Protein AF-A0A7C6WRF8-F1 (afdb_monomer)

Solvent-accessible surface area (backbone atoms only — not comparable to full-atom values): 5722 Å² total; per-residue (Å²): 109,75,71,58,55,54,50,51,54,51,51,53,53,50,52,52,49,52,54,49,51,50,53,20,51,52,28,44,50,44,50,42,62,40,68,63,34,50,66,70,58,45,52,57,28,50,54,39,34,51,54,27,30,76,73,64,76,39,101,54,63,61,70,60,56,56,45,49,62,61,55,55,33,69,69,49,46,33,58,76,46,74,68,72,60,54,77,70,53,47,14,32,54,35,15,51,52,46,8,34,73,72,61,73,54,108

Mean predicted aligned error: 4.81 Å

Structure (mmCIF, N/CA/C/O backbone):
data_AF-A0A7C6WRF8-F1
#
_entry.id   AF-A0A7C6WRF8-F1
#
loop_
_atom_site.group_PDB
_atom_site.id
_atom_site.type_symbol
_atom_site.label_atom_id
_atom_site.label_alt_id
_atom_site.label_comp_id
_atom_site.label_asym_id
_atom_site.label_entity_id
_atom_site.label_seq_id
_atom_site.pdbx_PDB_ins_code
_atom_site.Cartn_x
_atom_site.Cartn_y
_atom_site.Cartn_z
_atom_site.occupancy
_atom_site.B_iso_or_equiv
_atom_site.auth_seq_id
_atom_site.auth_comp_id
_atom_site.auth_asym_id
_atom_site.auth_atom_id
_atom_site.pdbx_PDB_model_num
ATOM 1 N N . ILE A 1 1 ? -25.846 18.597 32.346 1.00 71.56 1 ILE A N 1
ATOM 2 C CA . ILE A 1 1 ? -24.445 19.004 32.076 1.00 71.56 1 ILE A CA 1
ATOM 3 C C . ILE A 1 1 ? -23.516 17.782 31.972 1.00 71.56 1 ILE A C 1
ATOM 5 O O . ILE A 1 1 ? -23.138 17.455 30.859 1.00 71.56 1 ILE A O 1
ATOM 9 N N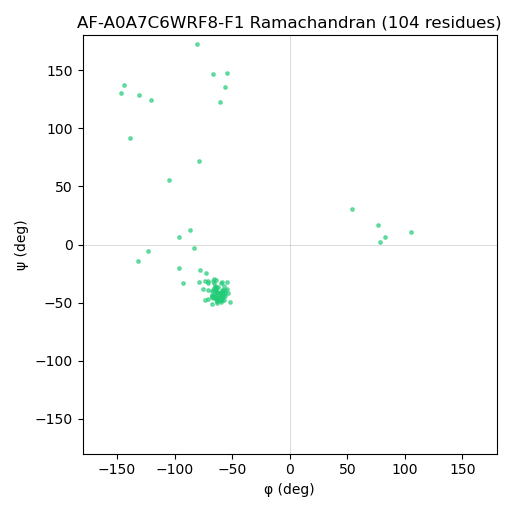 . GLN A 1 2 ? -23.228 17.013 33.038 1.00 70.31 2 GLN A N 1
ATOM 10 C CA . GLN A 1 2 ? -22.276 15.872 32.971 1.00 70.31 2 GLN A CA 1
ATOM 11 C C . GLN A 1 2 ? -22.631 14.774 31.942 1.00 70.31 2 GLN A C 1
ATOM 13 O O . GLN A 1 2 ? -21.759 14.239 31.259 1.00 70.31 2 GLN A O 1
ATOM 18 N N . ARG A 1 3 ? -23.926 14.458 31.813 1.00 74.94 3 ARG A N 1
ATOM 19 C CA . ARG A 1 3 ? -24.449 13.453 30.868 1.00 74.94 3 ARG A CA 1
ATOM 20 C C . ARG A 1 3 ? -24.278 13.869 29.402 1.00 74.94 3 ARG A C 1
ATOM 22 O O . ARG A 1 3 ? -24.100 13.033 28.534 1.00 74.94 3 ARG A O 1
ATOM 29 N N . GLU A 1 4 ? -24.320 15.170 29.134 1.00 80.75 4 GLU A N 1
ATOM 30 C CA . GLU A 1 4 ? -24.158 15.723 27.788 1.00 80.75 4 GLU A CA 1
ATOM 31 C C . GLU A 1 4 ? -22.688 15.690 27.347 1.00 80.75 4 GLU A C 1
ATOM 33 O O . GLU A 1 4 ? -22.393 15.362 26.202 1.00 80.75 4 GLU A O 1
ATOM 38 N N . ILE A 1 5 ? -21.762 15.959 28.274 1.00 79.31 5 ILE A N 1
ATOM 39 C CA . ILE A 1 5 ? -20.313 15.911 28.025 1.00 79.31 5 ILE A CA 1
ATOM 40 C C . ILE A 1 5 ? -19.872 14.488 27.649 1.00 79.31 5 ILE A C 1
ATOM 42 O O . ILE A 1 5 ? -19.220 14.297 26.627 1.00 79.31 5 ILE A O 1
ATOM 46 N N . THR A 1 6 ? -20.304 13.481 28.412 1.00 82.38 6 THR A N 1
ATOM 47 C CA . THR A 1 6 ? -19.969 12.065 28.152 1.00 82.38 6 THR A CA 1
ATOM 48 C C . THR A 1 6 ? -20.536 11.552 26.826 1.00 82.38 6 THR A C 1
ATOM 50 O O . THR A 1 6 ? -19.858 10.813 26.113 1.00 82.38 6 THR A O 1
ATOM 53 N N . LEU A 1 7 ? -21.747 11.979 26.448 1.00 80.31 7 LEU A N 1
ATOM 54 C CA . LEU A 1 7 ? -22.326 11.662 25.136 1.00 80.31 7 LEU A CA 1
ATOM 55 C C . LEU A 1 7 ? -21.507 12.272 23.994 1.00 80.31 7 LEU A C 1
ATOM 57 O O . LEU A 1 7 ? -21.205 11.581 23.022 1.00 80.31 7 LEU A O 1
ATOM 61 N N . ARG A 1 8 ? -21.104 13.545 24.119 1.00 76.06 8 ARG A N 1
ATOM 62 C CA . ARG A 1 8 ? -20.254 14.207 23.119 1.00 76.06 8 ARG A CA 1
ATOM 63 C C . ARG A 1 8 ? -18.921 13.475 22.960 1.00 76.06 8 ARG A C 1
ATOM 65 O O . ARG A 1 8 ? -18.535 13.175 21.835 1.00 76.06 8 ARG A O 1
ATOM 72 N N . GLU A 1 9 ? -18.242 13.140 24.054 1.00 83.25 9 GLU A N 1
ATOM 73 C CA . GLU A 1 9 ? -16.964 12.410 24.021 1.00 83.25 9 GLU A CA 1
ATOM 74 C C . GLU A 1 9 ? -17.080 11.031 23.354 1.00 83.25 9 GLU A C 1
ATOM 76 O O . GLU A 1 9 ? -16.227 10.670 22.537 1.00 83.25 9 GLU A O 1
ATOM 81 N N . GLY A 1 10 ? -18.150 10.285 23.655 1.00 81.38 10 GLY A N 1
ATOM 82 C CA . GLY A 1 10 ? -18.453 9.005 23.013 1.00 81.38 10 GLY A CA 1
ATOM 83 C C . GLY A 1 10 ? -18.638 9.149 21.502 1.00 81.38 10 GLY A C 1
ATOM 84 O O . GLY A 1 10 ? -17.962 8.463 20.735 1.00 81.38 10 GLY A O 1
ATOM 85 N N . ILE A 1 11 ? -19.456 10.117 21.073 1.00 82.12 11 ILE A N 1
ATOM 86 C CA . ILE A 1 11 ? -19.679 10.430 19.653 1.00 82.12 11 ILE A CA 1
ATOM 87 C C . ILE A 1 11 ? -18.362 10.816 18.965 1.00 82.12 11 ILE A C 1
ATOM 89 O O . ILE A 1 11 ? -18.057 10.305 17.891 1.00 82.12 11 ILE A O 1
ATOM 93 N N . PHE A 1 12 ? -17.528 11.662 19.580 1.00 77.81 12 PHE A N 1
ATOM 94 C CA . PHE A 1 12 ? -16.221 12.025 19.017 1.00 77.81 12 PHE A CA 1
ATOM 95 C C . PHE A 1 12 ? -15.279 10.824 18.885 1.00 77.81 12 PHE A C 1
ATOM 97 O O . PHE A 1 12 ? -14.489 10.755 17.940 1.00 77.81 12 PHE A O 1
ATOM 104 N N . LYS A 1 13 ? -15.312 9.881 19.831 1.00 81.50 13 LYS A N 1
ATOM 105 C CA . LYS A 1 13 ? -14.526 8.644 19.745 1.00 81.50 13 LYS A CA 1
ATOM 106 C C . LYS A 1 13 ? -15.027 7.752 18.608 1.00 81.50 13 LYS A C 1
ATOM 108 O O . LYS A 1 13 ? -14.201 7.263 17.841 1.00 81.50 13 LYS A O 1
ATOM 113 N N . GLU A 1 14 ? -16.340 7.599 18.453 1.00 80.81 14 GLU A N 1
ATOM 114 C CA . GLU A 1 14 ? -16.928 6.840 17.344 1.00 80.81 14 GLU A CA 1
ATOM 115 C C . GLU A 1 14 ? -16.638 7.468 15.980 1.00 80.81 14 GLU A C 1
ATOM 117 O O . GLU A 1 14 ? -16.207 6.763 15.072 1.00 80.81 14 GLU A O 1
ATOM 122 N N . ILE A 1 15 ? -16.801 8.788 15.833 1.00 80.69 15 ILE A N 1
ATOM 123 C CA . ILE A 1 15 ? -16.490 9.504 14.586 1.00 80.69 15 ILE A CA 1
ATOM 124 C C . ILE A 1 15 ? -15.016 9.324 14.223 1.00 80.69 15 ILE A C 1
ATOM 126 O O . ILE A 1 15 ? -14.702 9.032 13.074 1.00 80.69 15 ILE A O 1
ATOM 130 N N . ARG A 1 16 ? -14.101 9.459 15.193 1.00 79.19 16 ARG A N 1
ATOM 131 C CA . ARG A 1 16 ? -12.671 9.212 14.952 1.00 79.19 16 ARG A CA 1
ATOM 132 C C . ARG A 1 16 ? -12.412 7.784 14.484 1.00 79.19 16 ARG A C 1
ATOM 134 O O . ARG A 1 16 ? -11.609 7.604 13.576 1.00 79.19 16 ARG A O 1
ATOM 141 N N . ASN A 1 17 ? -13.101 6.805 15.068 1.00 87.00 17 ASN A N 1
ATOM 142 C CA . ASN A 1 17 ? -12.977 5.411 14.657 1.00 87.00 17 ASN A CA 1
ATOM 143 C C . ASN A 1 17 ? -13.475 5.205 13.216 1.00 87.00 17 ASN A C 1
ATOM 145 O O . ASN A 1 17 ? -12.748 4.663 12.393 1.00 87.00 17 ASN A O 1
ATOM 149 N N . ARG A 1 18 ? -14.651 5.748 12.869 1.00 90.38 18 ARG A N 1
ATOM 150 C CA . ARG A 1 18 ? -15.201 5.674 11.503 1.00 90.38 18 ARG A CA 1
ATOM 151 C C . ARG A 1 18 ? -14.337 6.395 10.471 1.00 90.38 18 ARG A C 1
ATOM 153 O O . ARG A 1 18 ? -14.142 5.884 9.379 1.00 90.38 18 ARG A O 1
ATOM 160 N N . ASN A 1 19 ? -13.795 7.565 10.809 1.00 93.19 19 ASN A N 1
ATOM 161 C CA . ASN A 1 19 ? -12.892 8.300 9.919 1.00 93.19 19 ASN A CA 1
ATOM 162 C C . ASN A 1 19 ? -11.598 7.519 9.669 1.00 93.19 19 ASN A C 1
ATOM 164 O O . ASN A 1 19 ? -11.060 7.545 8.565 1.00 93.19 19 ASN A O 1
ATOM 168 N N . TYR A 1 20 ? -11.094 6.840 10.699 1.00 93.00 20 TYR A N 1
ATOM 169 C CA . TYR A 1 20 ? -9.926 5.984 10.576 1.00 93.00 20 TYR A CA 1
ATOM 170 C C . TYR A 1 20 ? -10.223 4.751 9.708 1.00 93.00 20 TYR A C 1
ATOM 172 O O . TYR A 1 20 ? -9.457 4.453 8.794 1.00 93.00 20 TYR A O 1
ATOM 180 N N . GLU A 1 21 ? -11.358 4.089 9.928 1.00 95.25 21 GLU A N 1
ATOM 181 C CA . GLU A 1 21 ? -11.830 2.981 9.092 1.00 95.25 21 GLU A CA 1
ATOM 182 C C . GLU A 1 21 ? -11.978 3.399 7.622 1.00 95.25 21 GLU A C 1
ATOM 184 O O . GLU A 1 21 ? -11.418 2.744 6.742 1.00 95.25 21 GLU A O 1
ATOM 189 N N . ASP A 1 22 ? -12.619 4.538 7.345 1.00 97.25 22 ASP A N 1
ATOM 190 C CA . ASP A 1 22 ? -12.725 5.088 5.988 1.00 97.25 22 ASP A CA 1
ATOM 191 C C . ASP A 1 22 ? -11.342 5.358 5.374 1.00 97.25 22 ASP A C 1
ATOM 193 O O . ASP A 1 22 ? -11.070 4.963 4.241 1.00 97.25 22 ASP A O 1
ATOM 197 N N . GLN A 1 23 ? -10.412 5.956 6.126 1.00 97.00 23 GLN A N 1
ATOM 198 C CA . GLN A 1 23 ? -9.051 6.212 5.647 1.00 97.00 23 GLN A CA 1
ATOM 199 C C . GLN A 1 23 ? -8.313 4.920 5.258 1.00 97.00 23 GLN A C 1
ATOM 201 O O . GLN A 1 23 ? -7.622 4.875 4.227 1.00 97.00 23 GLN A O 1
ATOM 206 N N . VAL A 1 24 ? -8.446 3.879 6.081 1.00 97.56 24 VAL A N 1
ATOM 207 C CA . VAL A 1 24 ? -7.878 2.550 5.836 1.00 97.56 24 VAL A CA 1
ATOM 208 C C . VAL A 1 24 ? -8.503 1.939 4.583 1.00 97.56 24 VAL A C 1
ATOM 210 O O . VAL A 1 24 ? -7.770 1.558 3.669 1.00 97.56 24 VAL A O 1
ATOM 213 N N . MET A 1 25 ? -9.834 1.927 4.484 1.00 97.31 25 MET A N 1
ATOM 214 C CA . MET A 1 25 ? -10.559 1.331 3.359 1.00 97.31 25 MET A CA 1
ATOM 215 C C . MET A 1 25 ? -10.318 2.069 2.041 1.00 97.31 25 MET A C 1
ATOM 217 O O . MET A 1 25 ? -10.137 1.432 1.003 1.00 97.31 25 MET A O 1
ATOM 221 N N . ARG A 1 26 ? -10.213 3.402 2.059 1.00 98.06 26 ARG A N 1
ATOM 222 C CA . ARG A 1 26 ? -9.835 4.190 0.875 1.00 98.06 26 ARG A CA 1
ATOM 223 C C . ARG A 1 26 ? -8.410 3.883 0.432 1.00 98.06 26 ARG A C 1
ATOM 225 O O . ARG A 1 26 ? -8.167 3.722 -0.761 1.00 98.06 26 ARG A O 1
ATOM 232 N N . SER A 1 27 ? -7.478 3.749 1.376 1.00 98.31 27 SER A N 1
ATOM 233 C CA . SER A 1 27 ? -6.103 3.340 1.062 1.00 98.31 27 SER A CA 1
ATOM 234 C C . SER A 1 27 ? -6.054 1.930 0.477 1.00 98.31 27 SER A C 1
ATOM 236 O O . SER A 1 27 ? -5.345 1.700 -0.500 1.00 98.31 27 SER A O 1
ATOM 238 N N . PHE A 1 28 ? -6.847 1.009 1.024 1.00 97.50 28 PHE A N 1
ATOM 239 C CA . PHE A 1 28 ? -6.968 -0.352 0.515 1.00 97.50 28 PHE A CA 1
ATOM 240 C C . PHE A 1 28 ? -7.537 -0.380 -0.905 1.00 97.50 28 PHE A C 1
ATOM 242 O O . PHE A 1 28 ? -6.917 -0.951 -1.797 1.00 97.50 28 PHE A O 1
ATOM 249 N N . GLY A 1 29 ? -8.640 0.330 -1.156 1.00 97.19 29 GLY A N 1
ATOM 250 C CA . GLY A 1 29 ? -9.222 0.456 -2.492 1.00 97.19 29 GLY A CA 1
ATOM 251 C C . GLY A 1 29 ? -8.245 1.047 -3.513 1.00 97.19 29 GLY A C 1
ATOM 252 O O . GLY A 1 29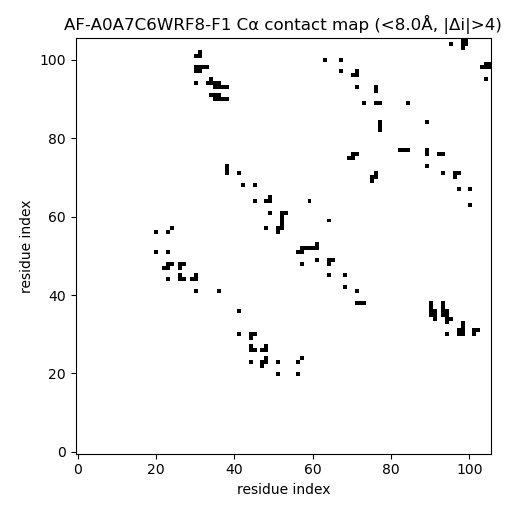 ? -8.121 0.524 -4.618 1.00 97.19 29 GLY A O 1
ATOM 253 N N . ILE A 1 30 ? -7.489 2.085 -3.141 1.00 98.31 30 ILE A N 1
ATOM 254 C CA . ILE A 1 30 ? -6.447 2.646 -4.014 1.00 98.31 30 ILE A CA 1
ATOM 255 C C . ILE A 1 30 ? -5.408 1.577 -4.363 1.00 98.31 30 ILE A C 1
ATOM 257 O O . ILE A 1 30 ? -5.102 1.401 -5.538 1.00 98.31 30 ILE A O 1
ATOM 261 N N . LEU A 1 31 ? -4.895 0.822 -3.389 1.00 97.75 31 LEU A N 1
ATOM 262 C CA . LEU A 1 31 ? -3.905 -0.226 -3.661 1.00 97.75 31 LEU A CA 1
ATOM 263 C C . LEU A 1 31 ? -4.476 -1.380 -4.502 1.00 97.75 31 LEU A C 1
ATOM 265 O O . LEU A 1 31 ? -3.759 -1.926 -5.338 1.00 97.75 31 LEU A O 1
ATOM 269 N N . CYS A 1 32 ? -5.759 -1.706 -4.348 1.00 96.62 32 CYS A N 1
ATOM 270 C CA . CYS A 1 32 ? -6.433 -2.740 -5.132 1.00 96.62 32 CYS A CA 1
ATOM 271 C C . CYS A 1 32 ? -6.705 -2.345 -6.592 1.00 96.62 32 CYS A C 1
ATOM 273 O O . CYS A 1 32 ? -6.820 -3.238 -7.427 1.00 96.62 32 CYS A O 1
ATOM 275 N N . TYR A 1 33 ? -6.799 -1.050 -6.925 1.00 97.50 33 TYR A N 1
ATOM 276 C CA . TYR A 1 33 ? -7.281 -0.613 -8.249 1.00 97.50 33 TYR A CA 1
ATOM 277 C C . TYR A 1 33 ? -6.424 0.438 -8.965 1.00 97.50 33 TYR A C 1
ATOM 279 O O . TYR A 1 33 ? -6.604 0.647 -10.169 1.00 97.50 33 TYR A O 1
ATOM 287 N N . ALA A 1 34 ? -5.486 1.101 -8.285 1.00 97.56 34 ALA A N 1
ATOM 288 C CA . ALA A 1 34 ? -4.635 2.112 -8.907 1.00 97.56 34 ALA A CA 1
ATOM 289 C C . ALA A 1 34 ? -3.889 1.521 -10.107 1.00 97.56 34 ALA A C 1
ATOM 291 O O . ALA A 1 34 ? -3.339 0.427 -10.022 1.00 97.56 34 ALA A O 1
ATOM 292 N N . ARG A 1 35 ? -3.844 2.257 -11.225 1.00 97.19 35 ARG A N 1
ATOM 293 C CA . ARG A 1 35 ? -3.073 1.879 -12.426 1.00 97.19 35 ARG A CA 1
ATOM 294 C C . ARG A 1 35 ? -1.697 2.536 -12.476 1.00 97.19 35 ARG A C 1
ATOM 296 O O . ARG A 1 35 ? -0.809 2.039 -13.146 1.00 97.19 35 ARG A O 1
ATOM 303 N N . LYS A 1 36 ? -1.496 3.622 -11.733 1.00 97.75 36 LYS A N 1
ATOM 304 C CA . LYS A 1 36 ? -0.208 4.292 -11.545 1.00 97.75 36 LYS A CA 1
ATOM 305 C C . LYS A 1 36 ? -0.026 4.513 -10.054 1.00 97.75 36 LYS A C 1
ATOM 307 O O . LYS A 1 36 ? -0.922 5.061 -9.424 1.00 97.75 36 LYS A O 1
ATOM 312 N N . LEU A 1 37 ? 1.117 4.107 -9.511 1.00 98.19 37 LEU A N 1
ATOM 313 C CA . LEU A 1 37 ? 1.366 4.185 -8.078 1.00 98.19 37 LEU A CA 1
ATOM 314 C C . LEU A 1 37 ? 2.801 4.653 -7.791 1.00 98.19 37 LEU A C 1
ATOM 316 O O . LEU A 1 37 ? 3.725 3.832 -7.729 1.00 98.19 37 LEU A O 1
ATOM 320 N N . PRO A 1 38 ? 3.019 5.971 -7.628 1.00 98.06 38 PRO A N 1
ATOM 321 C CA . PRO A 1 38 ? 4.284 6.529 -7.160 1.00 98.06 38 PRO A CA 1
ATOM 322 C C . PRO A 1 38 ? 4.726 5.922 -5.829 1.00 98.06 38 PRO A C 1
ATOM 324 O O . PRO A 1 38 ? 3.901 5.602 -4.976 1.00 98.06 38 PRO A O 1
ATOM 327 N N . HIS A 1 39 ? 6.038 5.789 -5.614 1.00 97.06 39 HIS A N 1
ATOM 328 C CA . HIS A 1 39 ? 6.553 5.138 -4.403 1.00 97.06 39 HIS A CA 1
ATOM 329 C C . HIS A 1 39 ? 6.095 5.839 -3.111 1.00 97.06 39 HIS A C 1
ATOM 331 O O . HIS A 1 39 ? 5.729 5.175 -2.146 1.00 97.06 39 HIS A O 1
ATOM 337 N N . LYS A 1 40 ? 6.046 7.177 -3.108 1.00 96.81 40 LYS A N 1
ATOM 338 C CA . LYS A 1 40 ? 5.568 7.965 -1.962 1.00 96.81 40 LYS A CA 1
ATOM 339 C C . LYS A 1 40 ? 4.091 7.700 -1.642 1.00 96.81 40 LYS A C 1
ATOM 341 O O . LYS A 1 40 ? 3.742 7.565 -0.473 1.00 96.81 40 LYS A O 1
ATOM 346 N N . GLU A 1 41 ? 3.244 7.597 -2.665 1.00 97.94 41 GLU A N 1
ATOM 347 C CA . GLU A 1 41 ? 1.820 7.273 -2.501 1.00 97.94 41 GLU A CA 1
ATOM 348 C C . GLU A 1 41 ? 1.636 5.837 -2.012 1.00 97.94 41 GLU A C 1
ATOM 350 O O . GLU A 1 41 ? 0.902 5.604 -1.053 1.00 97.94 41 GLU A O 1
ATOM 355 N N . PHE A 1 42 ? 2.374 4.886 -2.600 1.00 98.44 42 PHE A N 1
ATOM 356 C CA . PHE A 1 42 ? 2.414 3.508 -2.115 1.00 98.44 42 PHE A CA 1
ATOM 357 C C . PHE A 1 42 ? 2.741 3.458 -0.622 1.00 98.44 42 PHE A C 1
ATOM 359 O O . PHE A 1 42 ? 2.016 2.821 0.130 1.00 98.44 42 PHE A O 1
ATOM 366 N N . MET A 1 43 ? 3.794 4.154 -0.184 1.00 98.19 43 MET A N 1
ATOM 367 C CA . MET A 1 43 ? 4.216 4.150 1.216 1.00 98.19 43 MET A CA 1
ATOM 368 C C . MET A 1 43 ? 3.138 4.690 2.160 1.00 98.19 43 MET A C 1
ATOM 370 O O . MET A 1 43 ? 2.908 4.107 3.221 1.00 98.19 43 MET A O 1
ATOM 374 N N . ALA A 1 44 ? 2.455 5.769 1.768 1.00 98.00 44 ALA A N 1
ATOM 375 C CA . ALA A 1 44 ? 1.369 6.342 2.556 1.00 98.00 44 ALA A CA 1
ATOM 376 C C . ALA A 1 44 ? 0.198 5.356 2.708 1.00 98.00 44 ALA A C 1
ATOM 378 O O . ALA A 1 44 ? -0.265 5.106 3.821 1.00 98.00 44 ALA A O 1
ATOM 379 N N . HIS A 1 45 ? -0.248 4.749 1.606 1.00 98.38 45 HIS A N 1
ATOM 380 C CA . HIS A 1 45 ? -1.362 3.802 1.637 1.00 98.38 45 HIS A CA 1
ATOM 381 C C . HIS A 1 45 ? -0.995 2.477 2.304 1.00 98.38 45 HIS A C 1
ATOM 383 O O . HIS A 1 45 ? -1.792 1.950 3.077 1.00 98.38 45 HIS A O 1
ATOM 389 N N . TRP A 1 46 ? 0.214 1.968 2.064 1.00 98.25 46 TRP A N 1
ATOM 390 C CA . TRP A 1 46 ? 0.724 0.754 2.692 1.00 98.25 46 TRP A CA 1
ATOM 391 C C . TRP A 1 46 ? 0.733 0.870 4.220 1.00 98.25 46 TRP A C 1
ATOM 393 O O . TRP A 1 46 ? 0.266 -0.035 4.906 1.00 98.25 46 TRP A O 1
ATOM 403 N N . SER A 1 47 ? 1.195 2.006 4.752 1.00 97.38 47 SER A N 1
ATOM 404 C CA . SER A 1 47 ? 1.192 2.268 6.196 1.00 97.38 47 SER A CA 1
ATOM 405 C C . SER A 1 47 ? -0.225 2.200 6.784 1.00 97.38 47 SER A C 1
ATOM 407 O O . SER A 1 47 ? -0.451 1.527 7.792 1.00 97.38 47 SER A O 1
ATOM 409 N N . ASN A 1 48 ? -1.199 2.825 6.109 1.00 96.81 48 ASN A N 1
ATOM 410 C CA . ASN A 1 48 ? -2.600 2.806 6.535 1.00 96.81 48 ASN A CA 1
ATOM 411 C C . ASN A 1 48 ? -3.173 1.385 6.542 1.00 96.81 48 ASN A C 1
ATOM 413 O O . ASN A 1 48 ? -3.768 0.980 7.539 1.00 96.81 48 ASN A O 1
ATOM 417 N N . ILE A 1 49 ? -2.970 0.608 5.470 1.00 96.81 49 ILE A N 1
ATOM 418 C CA . ILE A 1 49 ? -3.526 -0.750 5.394 1.00 96.81 49 ILE A CA 1
ATOM 419 C C . ILE A 1 49 ? -2.824 -1.727 6.338 1.00 96.81 49 ILE A C 1
ATOM 421 O O . ILE A 1 49 ? -3.475 -2.622 6.866 1.00 96.81 49 ILE A O 1
ATOM 425 N N . ARG A 1 50 ? -1.524 -1.547 6.609 1.00 96.31 50 ARG A N 1
ATOM 426 C CA . ARG A 1 50 ? -0.800 -2.372 7.583 1.00 96.31 50 ARG A CA 1
ATOM 427 C C . ARG A 1 50 ? -1.376 -2.177 8.979 1.00 96.31 50 ARG A C 1
ATOM 429 O O . ARG A 1 50 ? -1.662 -3.161 9.653 1.00 96.31 50 ARG A O 1
ATOM 436 N N . LEU A 1 51 ? -1.576 -0.924 9.399 1.00 94.00 51 LEU A N 1
ATOM 437 C CA . LEU A 1 51 ? -2.198 -0.640 10.692 1.00 94.00 51 LEU A CA 1
ATOM 438 C C . LEU A 1 51 ? -3.643 -1.154 10.729 1.00 94.00 51 LEU A C 1
ATOM 440 O O . LEU A 1 51 ? -4.018 -1.807 11.697 1.00 94.00 51 LEU A O 1
ATOM 444 N N . GLY A 1 52 ? -4.404 -0.940 9.650 1.00 93.25 52 GLY A N 1
ATOM 445 C CA . GLY A 1 52 ? -5.764 -1.453 9.494 1.00 93.25 52 GLY A CA 1
ATOM 446 C C . GLY A 1 52 ? -5.861 -2.972 9.647 1.00 93.25 52 GLY A C 1
ATOM 447 O O . GLY A 1 52 ? -6.720 -3.460 10.372 1.00 93.25 52 GLY A O 1
ATOM 448 N N . ALA A 1 53 ? -4.946 -3.727 9.039 1.00 93.75 53 ALA A N 1
ATOM 449 C CA . ALA A 1 53 ? -4.884 -5.178 9.192 1.00 93.75 53 ALA A CA 1
ATOM 450 C C . ALA A 1 53 ? -4.501 -5.604 10.619 1.00 93.75 53 ALA A C 1
ATOM 452 O O . ALA A 1 53 ? -5.099 -6.534 11.153 1.00 93.75 53 ALA A O 1
ATOM 453 N N . CYS A 1 54 ? -3.569 -4.902 11.280 1.00 92.00 54 CYS A N 1
ATOM 454 C CA . CYS A 1 54 ? -3.220 -5.179 12.681 1.00 92.00 54 CYS A CA 1
ATOM 455 C C . CYS A 1 54 ? -4.415 -5.035 13.635 1.00 92.00 54 CYS A C 1
ATOM 457 O O . CYS A 1 54 ? -4.480 -5.747 14.635 1.00 92.00 54 CYS A O 1
ATOM 459 N N . VAL A 1 55 ? -5.341 -4.115 13.345 1.00 90.38 55 VAL A N 1
ATOM 460 C CA . VAL A 1 55 ? -6.554 -3.897 14.151 1.00 90.38 55 VAL A CA 1
ATOM 461 C C . VAL A 1 55 ? -7.786 -4.638 13.614 1.00 90.38 55 VAL A C 1
ATOM 463 O O . VAL A 1 55 ? -8.882 -4.445 14.132 1.00 90.38 55 VAL A O 1
ATOM 466 N N . GLY A 1 56 ? -7.621 -5.489 12.594 1.00 89.31 56 GLY A N 1
ATOM 467 C CA . GLY A 1 56 ? -8.691 -6.325 12.044 1.00 89.31 56 GLY A CA 1
ATOM 468 C C . GLY A 1 56 ? -9.700 -5.604 11.142 1.00 89.31 56 GLY A C 1
ATOM 469 O O . GLY A 1 56 ? -10.772 -6.143 10.900 1.00 89.31 56 GLY A O 1
ATOM 470 N N . LEU A 1 57 ? -9.382 -4.407 10.637 1.00 92.12 57 LEU A N 1
ATOM 471 C CA . LEU A 1 57 ? -10.243 -3.667 9.699 1.00 92.12 57 LEU A CA 1
ATOM 472 C C . LEU A 1 57 ? -10.161 -4.190 8.260 1.00 92.12 57 LEU A C 1
ATOM 474 O O . LEU A 1 57 ? -11.063 -3.949 7.465 1.00 92.12 57 LEU A O 1
ATOM 478 N N . ILE A 1 58 ? -9.072 -4.875 7.910 1.00 90.56 58 ILE A N 1
ATOM 479 C CA . ILE A 1 58 ? -8.889 -5.487 6.594 1.00 90.56 58 ILE A CA 1
ATOM 480 C C . ILE A 1 58 ? -8.696 -6.981 6.796 1.00 90.56 58 ILE A C 1
ATOM 482 O O . ILE A 1 58 ? -7.766 -7.400 7.487 1.00 90.56 58 ILE A O 1
ATOM 486 N N . ASP A 1 59 ? -9.536 -7.774 6.137 1.00 87.44 59 ASP A N 1
ATOM 487 C CA . ASP A 1 59 ? -9.394 -9.226 6.077 1.00 87.44 59 ASP A CA 1
ATOM 488 C C . ASP A 1 59 ? -8.312 -9.608 5.055 1.00 87.44 59 ASP A C 1
ATOM 490 O O . ASP A 1 59 ? -8.563 -9.997 3.915 1.00 87.44 59 ASP A O 1
ATOM 494 N N . THR A 1 60 ? -7.055 -9.354 5.407 1.00 84.12 60 THR A N 1
ATOM 495 C CA . THR A 1 60 ? -5.896 -9.717 4.591 1.00 84.12 60 THR A CA 1
ATOM 496 C C . THR A 1 60 ? -4.752 -10.124 5.499 1.00 84.12 60 THR A C 1
ATOM 498 O O . THR A 1 60 ? -4.465 -9.481 6.507 1.00 84.12 60 THR A O 1
ATOM 501 N N . ASN A 1 61 ? -4.055 -11.195 5.121 1.00 88.94 61 ASN A N 1
ATOM 502 C CA . ASN A 1 61 ? -2.923 -11.700 5.883 1.00 88.94 61 ASN A CA 1
ATOM 503 C C . ASN A 1 61 ? -1.814 -10.634 5.982 1.00 88.94 61 ASN A C 1
ATOM 505 O O . ASN A 1 61 ? -1.270 -10.190 4.967 1.00 88.94 61 ASN A O 1
ATOM 509 N N . LEU A 1 62 ? -1.430 -10.272 7.210 1.00 91.25 62 LEU A N 1
ATOM 510 C CA . LEU A 1 62 ? -0.392 -9.276 7.484 1.00 91.25 62 LEU A CA 1
ATOM 511 C C . LEU A 1 62 ? 0.942 -9.602 6.789 1.00 91.25 62 LEU A C 1
ATOM 513 O O . LEU A 1 62 ? 1.636 -8.703 6.328 1.00 91.25 62 LEU A O 1
ATOM 517 N N . GLN A 1 63 ? 1.274 -10.884 6.618 1.00 93.50 63 GLN A N 1
ATOM 518 C CA . GLN A 1 63 ? 2.474 -11.317 5.894 1.00 93.50 63 GLN A CA 1
ATOM 519 C C . GLN A 1 63 ? 2.430 -10.968 4.400 1.00 93.50 63 GLN A C 1
ATOM 521 O O . GLN A 1 63 ? 3.478 -10.801 3.777 1.00 93.50 63 GLN A O 1
ATOM 526 N N . VAL A 1 64 ? 1.237 -10.902 3.800 1.00 93.50 64 VAL A N 1
ATOM 527 C CA . VAL A 1 64 ? 1.059 -10.454 2.411 1.00 93.50 64 VAL A CA 1
ATOM 528 C C . VAL A 1 64 ? 1.308 -8.954 2.336 1.00 93.50 64 VAL A C 1
ATOM 530 O O . VAL A 1 64 ? 2.092 -8.515 1.498 1.00 93.50 64 VAL A O 1
ATOM 533 N N . ILE A 1 65 ? 0.724 -8.183 3.258 1.00 95.38 65 ILE A N 1
ATOM 534 C CA . ILE A 1 65 ? 0.925 -6.730 3.340 1.00 95.38 65 ILE A CA 1
ATOM 535 C C . ILE A 1 65 ? 2.404 -6.401 3.565 1.00 95.38 65 ILE A C 1
ATOM 537 O O . ILE A 1 65 ? 2.960 -5.549 2.876 1.00 95.38 65 ILE A O 1
ATOM 541 N N . ASP A 1 66 ? 3.079 -7.106 4.466 1.00 95.81 66 ASP A N 1
ATOM 542 C CA . ASP A 1 66 ? 4.499 -6.893 4.746 1.00 95.81 66 ASP A CA 1
ATOM 543 C C . ASP A 1 66 ? 5.383 -7.220 3.538 1.00 95.81 66 ASP A C 1
ATOM 545 O O . ASP A 1 66 ? 6.342 -6.499 3.256 1.00 95.81 66 ASP A O 1
ATOM 549 N N . ARG A 1 67 ? 5.028 -8.249 2.760 1.00 96.56 67 ARG A N 1
ATOM 550 C CA . ARG A 1 67 ? 5.722 -8.560 1.504 1.00 96.56 67 ARG A CA 1
ATOM 551 C C . ARG A 1 67 ? 5.566 -7.466 0.453 1.00 96.56 67 ARG A C 1
ATOM 553 O O . ARG A 1 67 ? 6.539 -7.187 -0.245 1.00 96.56 67 ARG A O 1
ATOM 560 N N . LEU A 1 68 ? 4.414 -6.790 0.376 1.00 97.00 68 LEU A N 1
ATOM 561 C CA . LEU A 1 68 ? 4.236 -5.662 -0.551 1.00 97.00 68 LEU A CA 1
ATOM 562 C C . LEU A 1 68 ? 5.293 -4.579 -0.339 1.00 97.00 68 LEU A C 1
ATOM 564 O O . LEU A 1 68 ? 5.791 -4.022 -1.313 1.00 97.00 68 LEU A O 1
ATOM 568 N N . PHE A 1 69 ? 5.660 -4.291 0.913 1.00 97.00 69 PHE A N 1
ATOM 569 C CA . PHE A 1 69 ? 6.705 -3.312 1.214 1.00 97.00 69 PHE A CA 1
ATOM 570 C C . PHE A 1 69 ? 8.043 -3.705 0.597 1.00 97.00 69 PHE A C 1
ATOM 572 O O . PHE A 1 69 ? 8.707 -2.868 -0.012 1.00 97.00 69 PHE A O 1
ATOM 579 N N . TRP A 1 70 ? 8.430 -4.977 0.716 1.00 96.50 70 TRP A N 1
ATOM 580 C CA . TRP A 1 70 ? 9.671 -5.465 0.125 1.00 96.50 70 TRP A CA 1
ATOM 581 C C . TRP A 1 70 ? 9.616 -5.428 -1.409 1.00 96.50 70 TRP A C 1
ATOM 583 O O . TRP A 1 70 ? 10.544 -4.917 -2.046 1.00 96.50 70 TRP A O 1
ATOM 593 N N . ASP A 1 71 ? 8.517 -5.906 -1.990 1.00 96.31 71 ASP A N 1
ATOM 594 C CA . ASP A 1 71 ? 8.365 -6.091 -3.435 1.00 96.31 71 ASP A C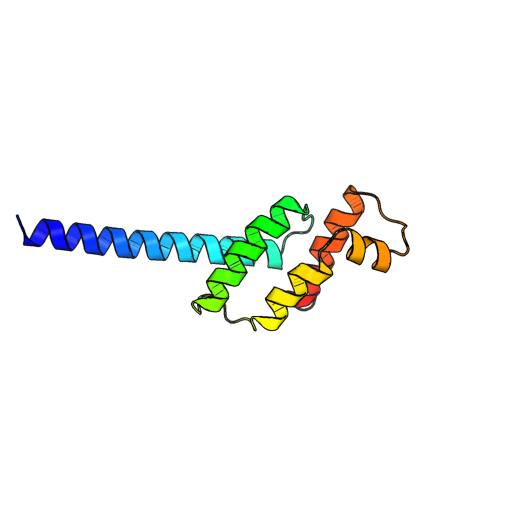A 1
ATOM 595 C C . ASP A 1 71 ? 8.175 -4.764 -4.192 1.00 96.31 71 ASP A C 1
ATOM 597 O O . ASP A 1 71 ? 8.618 -4.633 -5.330 1.00 96.31 71 ASP A O 1
ATOM 601 N N . ALA A 1 72 ? 7.557 -3.752 -3.573 1.00 96.75 72 ALA A N 1
ATOM 602 C CA . ALA A 1 72 ? 7.247 -2.464 -4.205 1.00 96.75 72 ALA A CA 1
ATOM 603 C C . ALA A 1 72 ? 8.411 -1.456 -4.208 1.00 96.75 72 ALA A C 1
ATOM 605 O O . ALA A 1 72 ? 8.268 -0.337 -4.731 1.00 96.75 72 ALA A O 1
ATOM 606 N N . ARG A 1 73 ? 9.554 -1.794 -3.599 1.00 95.31 73 ARG A N 1
ATOM 607 C CA . ARG A 1 73 ? 10.715 -0.893 -3.549 1.00 95.31 73 ARG A CA 1
ATOM 608 C C . ARG A 1 73 ? 11.302 -0.678 -4.942 1.00 95.31 73 ARG A C 1
ATOM 610 O O . ARG A 1 73 ? 11.317 -1.608 -5.748 1.00 95.31 73 ARG A O 1
ATOM 617 N N . PRO A 1 74 ? 11.848 0.520 -5.218 1.00 94.62 74 PRO A N 1
ATOM 618 C CA . PRO A 1 74 ? 12.458 0.816 -6.510 1.00 94.62 74 PRO A CA 1
ATOM 619 C C . PRO A 1 74 ? 13.537 -0.193 -6.920 1.00 94.62 74 PRO A C 1
ATOM 621 O O . PRO A 1 74 ? 13.552 -0.637 -8.057 1.00 94.62 74 PRO A O 1
ATOM 624 N N . THR A 1 75 ? 14.399 -0.621 -5.998 1.00 95.88 75 THR A N 1
ATOM 625 C CA . THR A 1 75 ? 15.463 -1.590 -6.305 1.00 95.88 75 THR A CA 1
ATOM 626 C C . THR A 1 75 ? 14.908 -2.942 -6.744 1.00 95.88 75 THR A C 1
ATOM 628 O O . THR A 1 75 ? 15.334 -3.475 -7.762 1.00 95.88 75 THR A O 1
ATOM 631 N N . GLN A 1 76 ? 13.924 -3.476 -6.018 1.00 96.31 76 GLN A N 1
ATOM 632 C CA . GLN A 1 76 ? 13.329 -4.775 -6.328 1.00 96.31 76 GLN A CA 1
ATOM 633 C C . GLN A 1 76 ? 12.563 -4.752 -7.653 1.00 96.31 76 GLN A C 1
ATOM 635 O O . GLN A 1 76 ? 12.712 -5.655 -8.471 1.00 96.31 76 GLN A O 1
ATOM 640 N N . LEU A 1 77 ? 11.770 -3.706 -7.885 1.00 96.56 77 LEU A N 1
ATOM 641 C CA . LEU A 1 77 ? 11.028 -3.543 -9.132 1.00 96.56 77 LEU A CA 1
ATOM 642 C C . LEU A 1 77 ? 11.969 -3.372 -10.336 1.00 96.56 77 LEU A C 1
ATOM 644 O O . LEU A 1 77 ? 11.721 -3.964 -11.382 1.00 96.56 77 LEU A O 1
ATOM 648 N N . LEU A 1 78 ? 13.073 -2.634 -10.178 1.00 96.44 78 LEU A N 1
ATOM 649 C CA . LEU A 1 78 ? 14.062 -2.446 -11.238 1.00 96.44 78 LEU A CA 1
ATOM 650 C C . LEU A 1 78 ? 14.797 -3.754 -11.558 1.00 96.44 78 LEU A C 1
ATOM 652 O O . LEU A 1 78 ? 15.008 -4.059 -12.728 1.00 96.44 78 LEU A O 1
ATOM 656 N N . LEU A 1 79 ? 15.138 -4.548 -10.536 1.00 95.88 79 LEU A N 1
ATOM 657 C CA . LEU A 1 79 ? 15.706 -5.888 -10.714 1.00 95.88 79 LEU A CA 1
ATOM 658 C C . LEU A 1 79 ? 14.748 -6.805 -11.486 1.00 95.88 79 LEU A C 1
ATOM 660 O O . LEU A 1 79 ? 15.164 -7.457 -12.440 1.00 95.88 79 LEU A O 1
ATOM 664 N N . ASN A 1 80 ? 13.461 -6.808 -11.125 1.00 93.06 80 ASN A N 1
ATOM 665 C CA . ASN A 1 80 ? 12.441 -7.597 -11.823 1.00 93.06 80 ASN A CA 1
ATOM 666 C C . ASN A 1 80 ? 12.252 -7.140 -13.282 1.00 93.06 80 ASN A C 1
ATOM 668 O O . ASN A 1 80 ? 11.949 -7.957 -14.146 1.00 93.06 80 ASN A O 1
ATOM 672 N N . ALA A 1 81 ? 12.464 -5.851 -13.558 1.00 94.06 81 ALA A N 1
ATOM 673 C CA . ALA A 1 81 ? 12.449 -5.265 -14.898 1.00 94.06 81 ALA A CA 1
ATOM 674 C C . ALA A 1 81 ? 13.810 -5.343 -15.624 1.00 94.06 81 ALA A C 1
ATOM 676 O O . ALA A 1 81 ? 14.004 -4.657 -16.624 1.00 94.06 81 ALA A O 1
ATOM 677 N N . GLN A 1 82 ? 14.773 -6.126 -15.120 1.00 94.81 82 GLN A N 1
ATOM 678 C CA . GLN A 1 82 ? 16.113 -6.289 -15.708 1.00 94.81 82 GLN A CA 1
ATOM 679 C C . GLN A 1 82 ? 16.870 -4.963 -15.930 1.00 94.81 82 GLN A C 1
ATOM 681 O O . GLN A 1 82 ? 17.668 -4.831 -16.854 1.00 94.81 82 GLN A O 1
ATOM 686 N N . GLY A 1 83 ? 16.615 -3.954 -15.093 1.00 90.62 83 GLY A N 1
ATOM 687 C CA . GLY A 1 83 ? 17.226 -2.630 -15.224 1.00 90.62 83 GLY A CA 1
ATOM 688 C C . GLY A 1 83 ? 16.605 -1.734 -16.302 1.00 90.62 83 GLY A C 1
ATOM 689 O O . GLY A 1 83 ? 17.069 -0.614 -16.489 1.00 90.62 83 GLY A O 1
ATOM 690 N N . GLN A 1 84 ? 15.559 -2.187 -16.997 1.00 90.25 84 GLN A N 1
ATOM 691 C 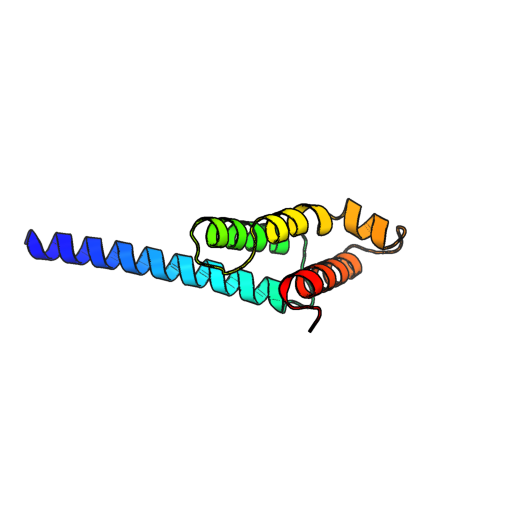CA . GLN A 1 84 ? 14.972 -1.504 -18.153 1.00 90.25 84 GLN A CA 1
ATOM 692 C C . GLN A 1 84 ? 13.641 -0.824 -17.807 1.00 90.25 84 GLN A C 1
ATOM 694 O O . GLN A 1 84 ? 12.610 -1.081 -18.424 1.00 90.25 84 GLN A O 1
ATOM 699 N N . ALA A 1 85 ? 13.644 0.048 -16.797 1.00 93.12 85 ALA A N 1
ATOM 700 C CA . ALA A 1 85 ? 12.465 0.831 -16.440 1.00 93.12 85 ALA A CA 1
ATOM 701 C C . ALA A 1 85 ? 12.852 2.219 -15.922 1.00 93.12 85 ALA A C 1
ATOM 703 O O . ALA A 1 85 ? 13.679 2.351 -15.020 1.00 93.12 85 ALA A O 1
ATOM 704 N N . ASP A 1 86 ? 12.221 3.253 -16.475 1.00 94.94 86 ASP A N 1
ATOM 705 C CA . ASP A 1 86 ? 12.303 4.611 -15.944 1.00 94.94 86 ASP A CA 1
ATOM 706 C C . ASP A 1 86 ? 11.339 4.798 -14.757 1.00 94.94 86 ASP A C 1
ATOM 708 O O . ASP A 1 86 ? 10.516 3.936 -14.436 1.00 94.94 86 ASP A O 1
ATOM 712 N N . GLU A 1 87 ? 11.412 5.945 -14.079 1.00 92.75 87 GLU A N 1
ATOM 713 C CA . GLU A 1 87 ? 10.552 6.225 -12.921 1.00 92.75 87 GLU A CA 1
ATOM 714 C C . GLU A 1 87 ? 9.055 6.122 -13.264 1.00 92.75 87 GLU A C 1
ATOM 716 O O . GLU A 1 87 ? 8.239 5.658 -12.459 1.00 92.75 87 GLU A O 1
ATOM 721 N N . ARG A 1 88 ? 8.679 6.526 -14.481 1.00 95.69 88 ARG A N 1
ATOM 722 C CA . ARG A 1 88 ? 7.293 6.486 -1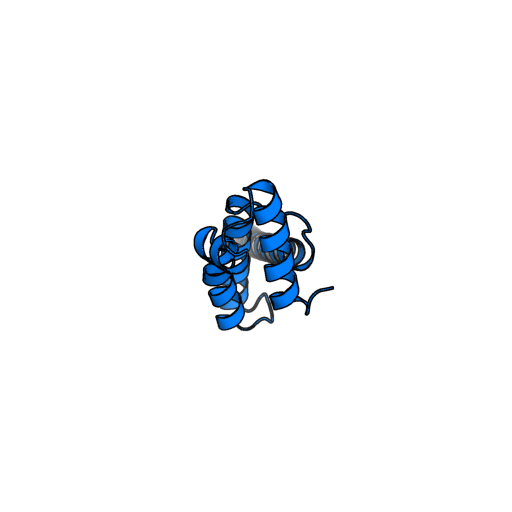4.935 1.00 95.69 88 ARG A CA 1
ATOM 723 C C . ARG A 1 88 ? 6.812 5.042 -15.085 1.00 95.69 88 ARG A C 1
ATOM 725 O O . ARG A 1 88 ? 5.777 4.715 -14.507 1.00 95.69 88 ARG A O 1
ATOM 732 N N . ALA A 1 89 ? 7.549 4.195 -15.799 1.00 96.94 89 ALA A N 1
ATOM 733 C CA . ALA A 1 89 ? 7.277 2.770 -15.965 1.00 96.94 89 ALA A CA 1
ATOM 734 C C . ALA A 1 89 ? 7.232 2.053 -14.611 1.00 96.94 89 ALA A C 1
ATOM 736 O O . ALA A 1 89 ? 6.309 1.287 -14.340 1.00 96.94 89 ALA A O 1
ATOM 737 N N . MET A 1 90 ? 8.153 2.389 -13.707 1.00 97.38 90 MET A N 1
ATOM 738 C CA . MET A 1 90 ? 8.206 1.844 -12.349 1.00 97.38 90 MET A CA 1
ATOM 739 C C . MET A 1 90 ? 6.936 2.106 -11.536 1.00 97.38 90 MET A C 1
ATOM 741 O O . MET A 1 90 ? 6.552 1.284 -10.704 1.00 97.38 90 MET A O 1
ATOM 745 N N . ASN A 1 91 ? 6.255 3.227 -11.771 1.00 98.19 91 ASN A N 1
ATOM 746 C CA . ASN A 1 91 ? 4.987 3.525 -11.107 1.00 98.19 91 ASN A CA 1
ATOM 747 C C . ASN A 1 91 ? 3.837 2.643 -11.609 1.00 98.19 91 ASN A C 1
ATOM 749 O O . ASN A 1 91 ? 2.957 2.312 -10.816 1.00 98.19 91 ASN A O 1
ATOM 753 N N . TYR A 1 92 ? 3.844 2.251 -12.884 1.00 97.94 92 TYR A N 1
ATOM 754 C CA . TYR A 1 92 ? 2.878 1.292 -13.433 1.00 97.94 92 TYR A CA 1
ATOM 755 C C . TYR A 1 92 ? 3.191 -0.130 -12.953 1.00 97.94 92 TYR A C 1
ATOM 757 O O . TYR A 1 92 ? 2.322 -0.781 -12.383 1.00 97.94 92 TYR A O 1
ATOM 765 N N . LEU A 1 93 ? 4.458 -0.555 -13.034 1.00 97.62 93 LEU A N 1
ATOM 766 C CA . LEU A 1 93 ? 4.908 -1.864 -12.539 1.00 97.62 93 LEU A CA 1
ATOM 767 C C . LEU A 1 93 ? 4.586 -2.070 -11.055 1.00 97.62 93 LEU A C 1
ATOM 769 O O . LEU A 1 93 ? 4.131 -3.142 -10.658 1.00 97.62 93 LEU A O 1
ATOM 773 N N . ARG A 1 94 ? 4.780 -1.036 -10.225 1.00 98.12 94 ARG A N 1
ATOM 774 C CA . ARG A 1 94 ? 4.403 -1.083 -8.807 1.00 98.12 94 ARG A CA 1
ATOM 775 C C . ARG A 1 94 ? 2.912 -1.317 -8.634 1.00 98.12 94 ARG A C 1
ATOM 777 O O . ARG A 1 94 ? 2.524 -2.152 -7.825 1.00 98.12 94 ARG A O 1
ATOM 784 N N . ALA A 1 95 ? 2.096 -0.565 -9.367 1.00 98.00 95 ALA A N 1
ATOM 785 C CA . ALA A 1 95 ? 0.651 -0.679 -9.297 1.00 98.00 95 ALA A CA 1
ATOM 786 C C . ALA A 1 95 ? 0.200 -2.090 -9.708 1.00 98.00 95 ALA A C 1
ATOM 788 O O . ALA A 1 95 ? -0.559 -2.725 -8.985 1.00 98.00 95 ALA A O 1
ATOM 789 N N . ASP A 1 96 ? 0.731 -2.610 -10.814 1.00 97.38 96 ASP A N 1
ATOM 790 C CA . ASP A 1 96 ? 0.412 -3.945 -11.325 1.00 97.38 96 ASP A CA 1
ATOM 791 C C . ASP A 1 96 ? 0.798 -5.046 -10.338 1.00 97.38 96 ASP A C 1
ATOM 793 O O . ASP A 1 96 ? -0.017 -5.918 -10.040 1.00 97.38 96 ASP A O 1
ATOM 797 N N . MET A 1 97 ? 2.004 -4.968 -9.770 1.00 97.31 97 MET A N 1
ATOM 798 C CA . MET A 1 97 ? 2.471 -5.916 -8.760 1.00 97.31 97 MET A CA 1
ATOM 799 C C . MET A 1 97 ? 1.577 -5.895 -7.514 1.00 97.31 97 MET A C 1
ATOM 801 O O . MET A 1 97 ? 1.157 -6.954 -7.050 1.00 97.31 97 MET A O 1
ATOM 805 N N . VAL A 1 98 ? 1.243 -4.709 -6.991 1.00 97.38 98 VAL A N 1
ATOM 806 C CA . VAL A 1 98 ? 0.390 -4.583 -5.799 1.00 97.38 98 VAL A CA 1
ATOM 807 C C . VAL A 1 98 ? -1.004 -5.157 -6.060 1.00 97.38 98 VAL A C 1
ATOM 809 O O . VAL A 1 98 ? -1.478 -5.964 -5.259 1.00 97.38 98 VAL A O 1
ATOM 812 N N . ARG A 1 99 ? -1.637 -4.817 -7.191 1.00 96.62 99 ARG A N 1
ATOM 813 C CA . ARG A 1 99 ? -2.952 -5.372 -7.550 1.00 96.62 99 ARG A CA 1
ATOM 814 C C . ARG A 1 99 ? -2.894 -6.885 -7.714 1.00 96.62 99 ARG A C 1
ATOM 816 O O . ARG A 1 99 ? -3.709 -7.585 -7.131 1.00 96.62 99 ARG A O 1
ATOM 823 N N . ALA A 1 100 ? -1.887 -7.411 -8.412 1.00 95.44 100 ALA A N 1
ATOM 824 C CA . ALA A 1 100 ? -1.712 -8.855 -8.572 1.00 95.44 100 ALA A CA 1
ATOM 825 C C . ALA A 1 100 ? -1.675 -9.597 -7.225 1.00 95.44 100 ALA A C 1
ATOM 827 O O . ALA A 1 100 ? -2.251 -10.673 -7.095 1.00 95.44 100 ALA A O 1
ATOM 828 N N . ARG A 1 101 ? -1.044 -9.007 -6.205 1.00 94.75 101 ARG A N 1
ATOM 829 C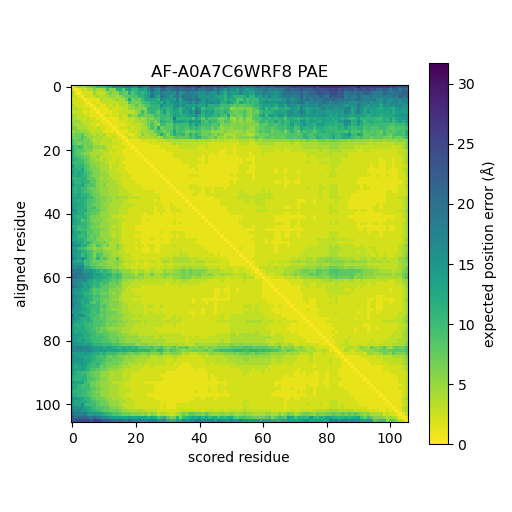 CA . ARG A 1 101 ? -0.943 -9.596 -4.862 1.00 94.75 101 ARG A CA 1
ATOM 830 C C . ARG A 1 101 ? -2.203 -9.451 -4.012 1.00 94.75 101 ARG A C 1
ATOM 832 O O . ARG A 1 101 ? -2.438 -10.320 -3.180 1.00 94.75 101 ARG A O 1
ATOM 839 N N . LEU A 1 102 ? -2.967 -8.372 -4.182 1.00 94.00 102 LEU A N 1
ATOM 840 C CA . LEU A 1 102 ? -4.156 -8.092 -3.368 1.00 94.00 102 LEU A CA 1
ATOM 841 C C . LEU A 1 102 ? -5.457 -8.622 -3.983 1.00 94.00 102 LEU A C 1
ATOM 843 O O . LEU A 1 102 ? -6.354 -9.012 -3.245 1.00 94.00 102 LEU A O 1
ATOM 847 N N . THR A 1 103 ? -5.569 -8.642 -5.312 1.00 93.12 103 THR A N 1
ATOM 848 C CA . THR A 1 103 ? -6.819 -8.956 -6.031 1.00 93.12 103 THR A CA 1
ATOM 849 C C . THR A 1 103 ? -6.694 -10.124 -7.007 1.00 93.12 103 THR A C 1
ATOM 851 O O . THR A 1 103 ? -7.690 -10.521 -7.603 1.00 93.12 103 THR A O 1
ATOM 854 N N . GLY A 1 104 ? -5.490 -10.667 -7.214 1.00 88.06 104 GLY A N 1
ATOM 855 C CA . GLY A 1 104 ? -5.240 -11.687 -8.237 1.00 88.06 104 GLY A CA 1
ATOM 856 C C . GLY A 1 104 ? -5.017 -11.131 -9.650 1.00 88.06 104 GLY A C 1
ATOM 857 O O . GLY A 1 104 ? -4.861 -11.913 -10.582 1.00 88.06 104 GLY A O 1
ATOM 858 N N . GLY A 1 105 ? -4.941 -9.802 -9.822 1.00 75.06 105 GLY A N 1
ATOM 859 C CA . GLY A 1 105 ? -4.487 -9.166 -11.071 1.00 75.06 105 GLY A CA 1
ATOM 860 C C . GLY A 1 105 ? -5.574 -8.540 -11.949 1.00 75.06 105 GLY A C 1
ATOM 861 O O . GLY A 1 105 ? -5.274 -8.150 -13.077 1.00 75.06 105 GLY A O 1
ATOM 862 N N . HIS A 1 106 ? -6.801 -8.417 -11.442 1.00 58.53 106 HIS A N 1
ATOM 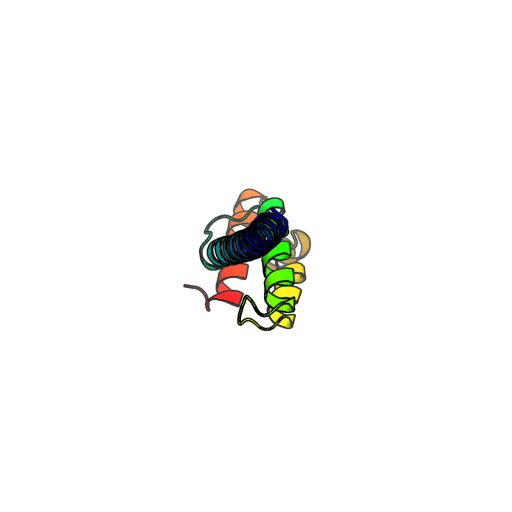863 C CA . HIS A 1 106 ? -7.903 -7.703 -12.102 1.00 58.53 106 HIS A CA 1
ATOM 864 C C . HIS A 1 106 ? -7.709 -6.166 -12.072 1.00 58.53 106 HIS A C 1
ATOM 866 O O . HIS A 1 106 ? -7.155 -5.641 -11.078 1.00 58.53 106 HIS A O 1
#

pLDDT: mean 92.25, std 7.6, range [58.53, 98.44]

Secondary structure (DSSP, 8-state):
-HHHHHHHHHHHHHHHHHHHHHHHHHHHHHHHH-S---HHHHHHHHHHHHHHHHTTSS-S-HHHHHHHHHHTSHHHHHHHTTT---HHHHHHHHHHHHHHHHHS--

Foldseek 3Di:
DVVVVVVVVVVVVVVVVVVLLVLLVVLLVCLQDPQFAQPVSVVVSLVSVLVCVVVPSDPDDNVLSVVLVVCLDPVNLCVVVVVPDD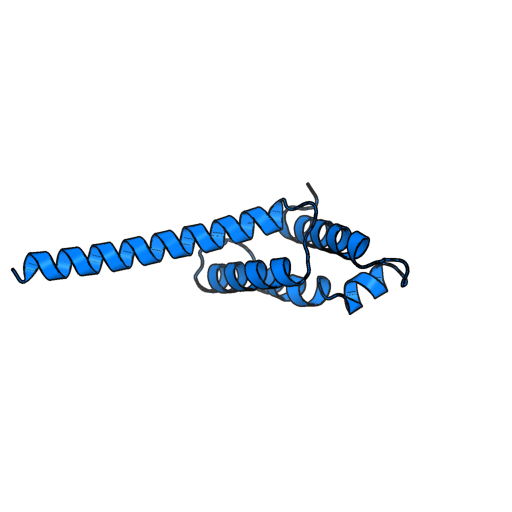SRRSRRSSSQVSNCSNPVRD

Nearest PDB structures (foldseek):
  6fh2-assembly1_B  TM=9.091E-01  e=2.639E-04  Geobacillus stearothermop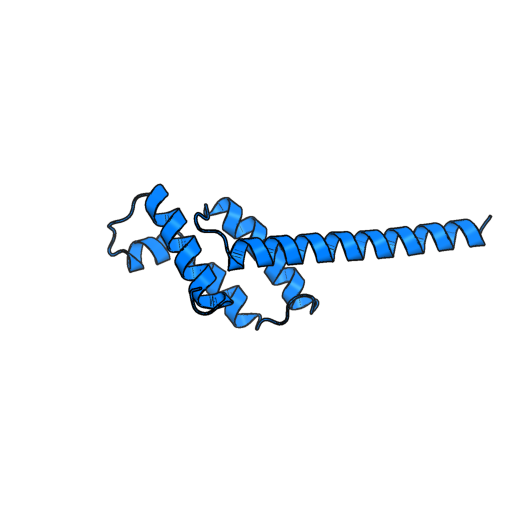hilus
  6fh3-assembly1_A  TM=8.415E-01  e=4.286E-04  Geobacillus stearothermophilus
  6tv6-assembly1_B-2  TM=8.346E-01  e=5.037E-04  Bacillus subtilis subsp. subtilis str. 168
  6tv6-assembly1_C-2  TM=8.387E-01  e=7.750E-04  Bacillus subtilis subsp. subtilis str. 168
  6fh1-assembly1_B  TM=8.128E-01  e=1.015E-03  Geobacillus stearothermophilus

Sequence (106 aa):
IQREITLREGIFKEIRNRNYEDQVMRSFGILCYARKLPHKEFMAHWSNIRLGACVGLIDTNLQVIDRLFWDARPTQLLLNAQGQADERAMNYLRADMVRARLTGGH

Radius of gyration: 17.67 Å; Cα contacts (8 Å, |Δi|>4): 94; chains: 1; bounding box: 42×31×51 Å